Protein AF-A0AAV4JKZ9-F1 (afdb_monomer_lite)

Structure (mmCIF, N/CA/C/O backbone):
data_AF-A0AAV4JKZ9-F1
#
_entry.id   AF-A0AAV4JKZ9-F1
#
loop_
_atom_site.group_PDB
_atom_site.id
_atom_site.type_symbol
_atom_site.label_atom_id
_atom_site.label_alt_id
_atom_site.label_comp_id
_atom_site.label_asym_id
_atom_site.label_entity_id
_atom_site.label_seq_id
_atom_site.pdbx_PDB_ins_code
_atom_site.Cartn_x
_atom_site.Cartn_y
_atom_site.Cartn_z
_atom_site.occupancy
_atom_site.B_iso_or_equiv
_atom_site.auth_seq_id
_atom_site.auth_comp_id
_atom_site.auth_asym_id
_atom_site.auth_atom_id
_atom_site.pdbx_PDB_model_num
ATOM 1 N N . MET A 1 1 ? 22.417 9.882 -14.787 1.00 37.00 1 MET A N 1
ATOM 2 C CA . MET A 1 1 ? 22.317 9.901 -13.315 1.00 37.00 1 MET A CA 1
ATOM 3 C C . MET A 1 1 ? 20.885 9.510 -13.036 1.00 37.00 1 MET A C 1
ATOM 5 O O . MET A 1 1 ? 20.023 10.362 -13.175 1.00 37.00 1 MET A O 1
ATOM 9 N N . SER A 1 2 ? 20.645 8.209 -12.862 1.00 31.28 2 SER A N 1
ATOM 10 C CA . SER A 1 2 ? 19.290 7.659 -12.788 1.00 31.28 2 SER A CA 1
ATOM 11 C C . SER A 1 2 ? 18.771 7.852 -11.364 1.00 31.28 2 SER A C 1
ATOM 13 O O . SER A 1 2 ? 19.444 7.448 -10.413 1.00 31.28 2 SER A O 1
ATOM 15 N N . GLN A 1 3 ? 17.669 8.580 -11.214 1.00 34.69 3 GLN A N 1
ATOM 16 C CA . GLN A 1 3 ? 17.077 8.918 -9.925 1.00 34.69 3 GLN A CA 1
ATOM 17 C C . GLN A 1 3 ? 16.053 7.837 -9.580 1.00 34.69 3 GLN A C 1
ATOM 19 O O . GLN A 1 3 ? 14.943 7.827 -10.102 1.00 34.69 3 GLN A O 1
ATOM 24 N N . SER A 1 4 ? 16.423 6.915 -8.689 1.00 35.59 4 SER A N 1
ATOM 25 C CA . SER A 1 4 ? 15.472 5.990 -8.074 1.00 35.59 4 SER A CA 1
ATOM 26 C C . SER A 1 4 ? 14.406 6.795 -7.328 1.00 35.59 4 SER A C 1
ATOM 28 O O . SER A 1 4 ? 14.697 7.419 -6.307 1.00 35.59 4 SER A O 1
ATOM 30 N N . VAL A 1 5 ? 13.170 6.787 -7.824 1.00 42.06 5 VAL A N 1
ATOM 31 C CA . VAL A 1 5 ? 12.027 7.368 -7.114 1.00 42.06 5 VAL A CA 1
ATOM 32 C C . VAL A 1 5 ? 11.663 6.411 -5.980 1.00 42.06 5 VAL A C 1
ATOM 34 O O . VAL A 1 5 ? 10.895 5.474 -6.159 1.00 42.06 5 VAL A O 1
ATOM 37 N N . MET A 1 6 ? 12.270 6.599 -4.807 1.00 41.41 6 MET A N 1
ATOM 38 C CA . MET A 1 6 ? 11.805 5.966 -3.575 1.00 41.41 6 MET A CA 1
ATOM 39 C C . MET A 1 6 ? 10.649 6.796 -3.028 1.00 41.41 6 MET A C 1
ATOM 41 O O . MET A 1 6 ? 10.829 7.742 -2.266 1.00 41.41 6 MET A O 1
ATOM 45 N N . ALA A 1 7 ? 9.452 6.463 -3.487 1.00 41.94 7 ALA A N 1
ATOM 46 C CA . ALA A 1 7 ? 8.222 7.048 -3.002 1.00 41.94 7 ALA A CA 1
ATOM 47 C C . ALA A 1 7 ? 7.861 6.438 -1.639 1.00 41.94 7 ALA A C 1
ATOM 49 O O . ALA A 1 7 ? 7.191 5.412 -1.591 1.00 41.94 7 ALA A O 1
ATOM 50 N N . THR A 1 8 ? 8.316 7.034 -0.535 1.00 40.00 8 THR A N 1
ATOM 51 C CA . THR A 1 8 ? 7.817 6.692 0.807 1.00 40.00 8 THR A CA 1
ATOM 52 C C . THR A 1 8 ? 6.587 7.547 1.081 1.00 40.00 8 THR A C 1
ATOM 54 O O . THR A 1 8 ? 6.706 8.705 1.479 1.00 40.00 8 THR A O 1
ATOM 57 N N . GLY A 1 9 ? 5.401 6.998 0.833 1.00 44.00 9 GLY A N 1
ATOM 58 C CA . GLY A 1 9 ? 4.153 7.653 1.210 1.00 44.00 9 GLY A CA 1
ATOM 59 C C . GLY A 1 9 ? 3.895 7.487 2.707 1.00 44.00 9 GLY A C 1
ATOM 60 O O . GLY A 1 9 ? 3.802 6.361 3.187 1.00 44.00 9 GLY A O 1
ATOM 61 N N . LEU A 1 10 ? 3.767 8.596 3.438 1.00 40.66 10 LEU A N 1
ATOM 62 C CA . LEU A 1 10 ? 3.044 8.652 4.709 1.00 40.66 10 LEU A CA 1
ATOM 63 C C . LEU A 1 10 ? 1.827 9.539 4.456 1.00 40.66 10 LEU A C 1
ATOM 65 O O . LEU A 1 10 ? 1.929 10.761 4.530 1.00 40.66 10 LEU A O 1
ATOM 69 N N . GLN A 1 11 ? 0.704 8.937 4.072 1.00 46.25 11 GLN A N 1
ATOM 70 C CA . GLN A 1 11 ? -0.521 9.699 3.858 1.00 46.25 11 GLN A CA 1
ATOM 71 C C . GLN A 1 11 ? -1.296 9.788 5.173 1.00 46.25 11 GLN A C 1
ATOM 73 O O . GLN A 1 11 ? -1.916 8.825 5.615 1.00 46.25 11 GLN A O 1
ATOM 78 N N . THR A 1 12 ? -1.230 10.959 5.800 1.00 40.53 12 THR A N 1
ATOM 79 C CA . THR A 1 12 ? -2.234 11.420 6.764 1.00 40.53 12 THR A CA 1
ATOM 80 C C . THR A 1 12 ? -3.335 12.093 5.948 1.00 40.53 12 THR A C 1
ATOM 82 O O . THR A 1 12 ? -3.034 12.954 5.126 1.00 40.53 12 THR A O 1
ATOM 85 N N . LEU A 1 13 ? -4.600 11.711 6.138 1.00 40.25 13 LEU A N 1
ATOM 86 C CA . LEU A 1 13 ? -5.751 12.149 5.326 1.00 40.25 13 LEU A CA 1
ATOM 87 C C . LEU A 1 13 ? -6.147 13.641 5.502 1.00 40.25 13 LEU A C 1
ATOM 89 O O . LEU A 1 13 ? -7.329 13.971 5.493 1.00 40.25 13 LEU A O 1
ATOM 93 N N . LEU A 1 14 ? -5.192 14.569 5.643 1.00 38.12 14 LEU A N 1
ATOM 94 C CA . LEU A 1 14 ? -5.411 16.022 5.660 1.00 38.12 14 LEU A CA 1
ATOM 95 C C . LEU A 1 14 ? -4.270 16.738 4.909 1.00 38.12 14 LEU A C 1
ATOM 97 O O . LEU A 1 14 ? -3.107 16.645 5.291 1.00 38.12 14 LEU A O 1
ATOM 101 N N . GLY A 1 15 ? -4.627 17.417 3.813 1.00 39.06 15 GLY A N 1
ATOM 102 C CA . GLY A 1 15 ? -3.729 17.718 2.694 1.00 39.06 15 GLY A CA 1
ATOM 103 C C . GLY A 1 15 ? -2.696 18.832 2.870 1.00 39.06 15 GLY A C 1
ATOM 104 O O . GLY A 1 15 ? -2.847 19.686 3.736 1.00 39.06 15 GLY A O 1
ATOM 105 N N . GLN A 1 16 ? -1.703 18.825 1.965 1.00 32.56 16 GLN A N 1
ATOM 106 C CA . GLN A 1 16 ? -1.099 19.955 1.228 1.00 32.56 16 GLN A CA 1
ATOM 107 C C . GLN A 1 16 ? -0.242 19.398 0.069 1.00 32.56 16 GLN A C 1
ATOM 109 O O . GLN A 1 16 ? 0.569 18.503 0.281 1.00 32.56 16 GLN A O 1
ATOM 114 N N . THR A 1 17 ? -0.408 19.936 -1.142 1.00 38.59 17 THR A N 1
ATOM 115 C CA . THR A 1 17 ? 0.315 19.549 -2.371 1.00 38.59 17 THR A CA 1
ATOM 116 C C . THR A 1 17 ? 1.582 20.386 -2.578 1.00 38.59 17 THR A C 1
ATOM 118 O O . THR A 1 17 ? 1.527 21.610 -2.439 1.00 38.59 17 THR A O 1
ATOM 121 N N . THR A 1 18 ? 2.685 19.768 -3.018 1.00 32.88 18 THR A N 1
ATOM 122 C CA . THR A 1 18 ? 3.849 20.484 -3.581 1.00 32.88 18 THR A CA 1
ATOM 123 C C . THR A 1 18 ? 4.245 19.936 -4.947 1.00 32.88 18 THR A C 1
ATOM 125 O O . THR A 1 18 ? 4.460 18.740 -5.109 1.00 32.88 18 THR A O 1
ATOM 128 N N . ASP A 1 19 ? 4.347 20.879 -5.880 1.00 35.53 19 ASP A N 1
ATOM 129 C CA . ASP A 1 19 ? 4.640 20.782 -7.307 1.00 35.53 19 ASP A CA 1
ATOM 130 C C . ASP A 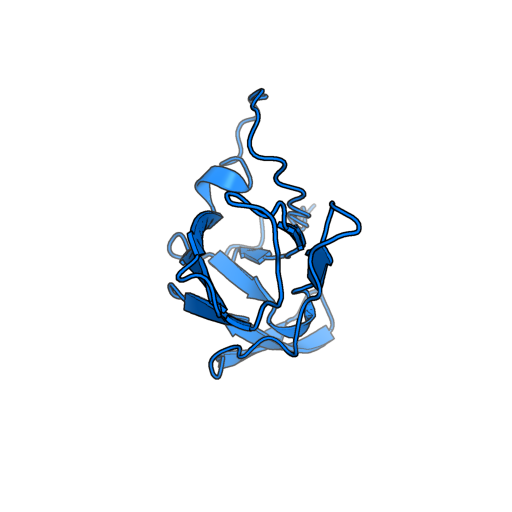1 19 ? 6.125 20.459 -7.571 1.00 35.53 19 ASP A C 1
ATOM 132 O O . ASP A 1 19 ? 7.031 21.125 -7.056 1.00 35.53 19 ASP A O 1
ATOM 136 N N . ASN A 1 20 ? 6.377 19.422 -8.364 1.00 31.33 20 ASN A N 1
ATOM 137 C CA . ASN A 1 20 ? 7.618 19.196 -9.101 1.00 31.33 20 ASN A CA 1
ATOM 138 C C . ASN A 1 20 ? 7.248 18.407 -10.363 1.00 31.33 20 ASN A C 1
ATOM 140 O O . ASN A 1 20 ? 6.211 17.757 -10.370 1.00 31.33 20 ASN A O 1
ATOM 144 N N . ASP A 1 21 ? 8.076 18.453 -11.405 1.00 36.16 21 ASP A N 1
ATOM 145 C CA . ASP A 1 21 ? 7.859 17.883 -12.756 1.00 36.16 21 ASP A CA 1
ATOM 146 C C . ASP A 1 21 ? 7.916 16.329 -12.782 1.00 36.16 21 ASP A C 1
ATOM 148 O O . ASP A 1 21 ? 8.523 15.680 -13.632 1.00 36.16 21 ASP A O 1
ATOM 152 N N . PHE A 1 22 ? 7.319 15.729 -11.761 1.00 37.22 22 PHE A N 1
ATOM 153 C CA . PHE A 1 22 ? 7.198 14.329 -11.419 1.00 37.22 22 PHE A CA 1
ATOM 154 C C . PHE A 1 22 ? 5.762 14.165 -10.943 1.00 37.22 22 PHE A C 1
ATOM 156 O O . PHE A 1 22 ? 5.325 14.947 -10.101 1.00 37.22 22 PHE A O 1
ATOM 163 N N . LEU A 1 23 ? 5.046 13.151 -11.433 1.00 37.38 23 LEU A N 1
ATOM 164 C CA . LEU A 1 23 ? 3.778 12.776 -10.813 1.00 37.38 23 LEU A CA 1
ATOM 165 C C . LEU A 1 23 ? 4.066 12.606 -9.307 1.00 37.38 23 LEU A C 1
ATOM 167 O O . LEU A 1 23 ? 4.933 11.784 -8.973 1.00 37.38 23 LEU A O 1
ATOM 171 N N . PRO A 1 24 ? 3.456 13.384 -8.390 1.00 55.38 24 PRO A N 1
ATOM 172 C CA . PRO A 1 24 ? 3.553 13.105 -6.967 1.00 55.38 24 PRO A CA 1
ATOM 173 C C . PRO A 1 24 ? 3.297 11.615 -6.729 1.00 55.38 24 PRO A C 1
ATOM 175 O O . PRO A 1 24 ? 2.622 10.951 -7.513 1.00 55.38 24 PRO A O 1
ATOM 178 N N . VAL A 1 25 ? 3.838 11.053 -5.647 1.00 57.53 25 VAL A N 1
ATOM 179 C CA . VAL A 1 25 ? 3.595 9.641 -5.274 1.00 57.53 25 VAL A CA 1
ATOM 180 C C . VAL A 1 25 ? 2.107 9.287 -5.360 1.00 57.53 25 VAL A C 1
ATOM 182 O O . VAL A 1 25 ? 1.757 8.183 -5.752 1.00 57.53 25 VAL A O 1
ATOM 185 N N . GLU A 1 26 ? 1.268 10.271 -5.053 1.00 56.69 26 GLU A N 1
ATOM 186 C CA . GLU A 1 26 ? -0.191 10.275 -5.107 1.00 56.69 26 GLU A CA 1
ATOM 187 C C . GLU A 1 26 ? -0.765 10.140 -6.535 1.00 56.69 26 GLU A C 1
ATOM 189 O O . GLU A 1 26 ? -1.840 9.581 -6.714 1.00 56.69 26 GLU A O 1
ATOM 194 N N . GLU A 1 27 ? -0.058 10.609 -7.564 1.00 69.38 27 GLU A N 1
ATOM 195 C CA . GLU A 1 27 ? -0.415 10.462 -8.982 1.00 69.38 27 GLU A CA 1
ATOM 196 C C . GLU A 1 27 ? 0.114 9.148 -9.593 1.00 69.38 27 GLU A C 1
ATOM 198 O O . GLU A 1 27 ? -0.513 8.587 -10.494 1.00 69.38 27 GLU A O 1
ATOM 203 N N . ALA A 1 28 ? 1.234 8.610 -9.097 1.00 76.56 28 ALA A N 1
ATOM 204 C CA . ALA A 1 28 ? 1.721 7.283 -9.498 1.00 76.56 28 ALA A CA 1
ATOM 205 C C . ALA A 1 28 ? 0.962 6.142 -8.796 1.00 76.56 28 ALA A C 1
ATOM 207 O O . ALA A 1 28 ? 0.752 5.077 -9.384 1.00 76.56 28 ALA A O 1
ATOM 208 N N . PHE A 1 29 ? 0.553 6.376 -7.547 1.00 84.38 29 PHE A N 1
ATOM 209 C CA . PHE A 1 29 ? -0.124 5.416 -6.687 1.00 84.38 29 PHE A CA 1
ATOM 210 C C . PHE A 1 29 ? -1.228 6.109 -5.883 1.00 84.38 29 PHE A C 1
ATOM 212 O O . PHE A 1 29 ? -0.954 6.891 -4.970 1.00 84.38 29 PHE A O 1
ATOM 219 N N . GLN A 1 30 ? -2.485 5.780 -6.174 1.00 87.69 30 GLN A N 1
ATOM 220 C CA . GLN A 1 30 ? -3.621 6.303 -5.413 1.00 87.69 30 GLN A CA 1
ATOM 221 C C . GLN A 1 30 ? -4.032 5.291 -4.349 1.00 87.69 30 GLN A C 1
ATOM 223 O O . GLN A 1 30 ? -4.334 4.146 -4.676 1.00 87.69 30 GLN A O 1
ATOM 228 N N . LEU A 1 31 ? -4.052 5.717 -3.086 1.00 87.75 31 LEU A N 1
ATOM 229 C CA . LEU A 1 31 ? -4.539 4.920 -1.963 1.00 87.75 31 LEU A CA 1
ATOM 230 C C . LEU A 1 31 ? -5.939 5.392 -1.574 1.00 87.75 31 LEU A C 1
ATOM 232 O O . LEU A 1 31 ? -6.119 6.526 -1.140 1.00 87.75 31 LEU A O 1
ATOM 236 N N . ASN A 1 32 ? -6.912 4.493 -1.670 1.00 87.88 32 ASN A N 1
ATOM 237 C CA . ASN A 1 32 ? -8.251 4.673 -1.126 1.00 87.88 32 ASN A CA 1
ATOM 238 C C . ASN A 1 32 ? -8.508 3.645 -0.026 1.00 87.88 32 ASN A C 1
ATOM 240 O O . ASN A 1 32 ? -7.977 2.536 -0.061 1.00 87.88 32 ASN A O 1
ATOM 244 N N . GLY A 1 33 ? -9.337 3.992 0.955 1.00 87.38 33 GLY A N 1
ATOM 245 C CA . GLY A 1 33 ? -9.647 3.084 2.049 1.00 87.38 33 GLY A CA 1
ATOM 246 C C . GLY A 1 33 ? -11.043 3.278 2.609 1.00 87.38 33 GLY A C 1
ATOM 247 O O . GLY A 1 33 ? -11.582 4.383 2.619 1.00 87.38 33 GLY A O 1
ATOM 248 N N . TYR A 1 34 ? -11.623 2.187 3.092 1.00 86.31 34 TYR A N 1
ATOM 249 C CA . TYR A 1 34 ? -12.846 2.191 3.886 1.00 86.31 34 TYR A CA 1
ATOM 250 C C . TYR A 1 34 ? -12.776 1.076 4.931 1.00 86.31 34 TYR A C 1
ATOM 252 O O . TYR A 1 34 ? -11.949 0.174 4.824 1.00 86.31 34 TYR A O 1
ATOM 260 N N . HIS A 1 35 ? -13.637 1.115 5.945 1.00 85.25 35 HIS A N 1
ATOM 261 C CA . HIS A 1 35 ? -13.730 0.044 6.935 1.00 85.25 35 HIS A CA 1
ATOM 262 C C . HIS A 1 35 ? -15.159 -0.490 7.038 1.00 85.25 35 HIS A C 1
ATOM 264 O O . HIS A 1 35 ? -16.130 0.237 6.836 1.00 85.25 35 HIS A O 1
ATOM 270 N N . THR A 1 36 ? -15.285 -1.776 7.354 1.00 86.00 36 THR A N 1
ATOM 271 C CA . THR A 1 36 ? -16.572 -2.462 7.563 1.00 86.00 36 THR A CA 1
ATOM 272 C C . THR A 1 36 ? -16.930 -2.601 9.046 1.00 86.00 36 THR A C 1
ATOM 274 O O . THR A 1 36 ? -18.019 -3.062 9.373 1.00 86.00 36 THR A O 1
ATOM 277 N N . GLY A 1 37 ? -16.017 -2.201 9.941 1.00 81.50 37 GLY A N 1
ATOM 278 C CA . GLY A 1 37 ? -16.103 -2.392 11.394 1.00 81.50 37 GLY A CA 1
ATOM 279 C C . GLY A 1 37 ? -15.240 -3.550 11.902 1.00 81.50 37 GLY A C 1
ATOM 280 O O . GLY A 1 37 ? -14.720 -3.467 13.007 1.00 81.50 37 GLY A O 1
ATOM 281 N N . GLU A 1 38 ? -15.024 -4.572 11.073 1.00 89.31 38 GLU A N 1
ATOM 282 C CA . GLU A 1 38 ? -14.159 -5.726 11.381 1.00 89.31 38 GLU A CA 1
ATOM 283 C C . GLU A 1 38 ? -12.870 -5.725 10.545 1.00 89.31 38 GLU A C 1
ATOM 285 O O . GLU A 1 38 ? -11.852 -6.288 10.940 1.00 89.31 38 GLU A O 1
ATOM 290 N N . GLU A 1 39 ? -12.891 -5.065 9.385 1.00 93.19 39 GLU A N 1
ATOM 291 C CA . GLU A 1 39 ? -11.738 -4.950 8.495 1.00 93.19 39 GLU A CA 1
ATOM 292 C C . GLU A 1 39 ? -11.637 -3.532 7.928 1.00 93.19 39 GLU A C 1
ATOM 294 O O . GLU A 1 39 ? -12.650 -2.886 7.643 1.00 93.19 39 GLU A O 1
ATOM 299 N N . ALA A 1 40 ? -10.407 -3.068 7.720 1.00 92.25 40 ALA A N 1
ATOM 300 C CA . ALA A 1 40 ? -10.083 -1.986 6.805 1.00 92.25 40 ALA A CA 1
ATOM 301 C C . ALA A 1 40 ? -9.719 -2.582 5.437 1.00 92.25 40 ALA A C 1
ATOM 303 O O . ALA A 1 40 ? -8.898 -3.496 5.338 1.00 92.25 40 ALA A O 1
ATOM 304 N N . VAL A 1 41 ? -10.329 -2.060 4.380 1.00 92.56 41 VAL A N 1
ATOM 305 C CA . VAL A 1 41 ? -10.045 -2.419 2.991 1.00 92.56 41 VAL A CA 1
ATOM 306 C C . VAL A 1 41 ? -9.277 -1.266 2.364 1.00 92.56 41 VAL A C 1
ATOM 308 O O . VAL A 1 41 ? -9.770 -0.140 2.339 1.00 92.56 41 VAL A O 1
ATOM 311 N N . LEU A 1 42 ? -8.066 -1.548 1.889 1.00 93.44 42 LEU A N 1
ATOM 312 C CA . LEU A 1 42 ? -7.151 -0.580 1.291 1.00 93.44 42 LEU A CA 1
ATOM 313 C C . LEU A 1 42 ? -6.971 -0.916 -0.187 1.00 93.44 42 LEU A C 1
ATOM 315 O O . LEU A 1 42 ? -6.526 -2.011 -0.524 1.00 93.44 42 LEU A O 1
ATOM 319 N N . GLN A 1 43 ? -7.312 0.017 -1.063 1.00 94.38 43 GLN A N 1
ATOM 320 C CA . GLN A 1 43 ? -7.244 -0.138 -2.510 1.00 94.38 43 GLN A CA 1
ATOM 321 C C . GLN A 1 43 ? -6.145 0.761 -3.058 1.00 94.38 43 GLN A C 1
ATOM 323 O O . GLN A 1 43 ? -6.161 1.972 -2.837 1.00 94.38 43 GLN A O 1
ATOM 328 N N . PHE A 1 44 ? -5.195 0.155 -3.763 1.00 93.62 44 PHE A N 1
ATOM 329 C CA . PHE A 1 44 ? -4.120 0.858 -4.446 1.00 93.62 44 PHE A CA 1
ATOM 330 C C . PHE A 1 44 ? -4.369 0.815 -5.943 1.00 93.62 44 PHE A C 1
ATOM 332 O O . PHE A 1 44 ? -4.425 -0.271 -6.519 1.00 93.62 44 PHE A O 1
ATOM 339 N N . THR A 1 45 ? -4.468 1.985 -6.563 1.00 93.25 45 THR A N 1
ATOM 340 C CA . THR A 1 45 ? -4.445 2.120 -8.020 1.00 93.25 45 THR A CA 1
ATOM 341 C C . THR A 1 45 ? -3.016 2.388 -8.465 1.00 93.25 45 THR A C 1
ATOM 343 O O . THR A 1 45 ? -2.386 3.321 -7.960 1.00 93.25 45 THR A O 1
ATOM 346 N N . VAL A 1 46 ? -2.501 1.574 -9.384 1.00 91.38 46 VAL A N 1
ATOM 347 C CA . VAL A 1 46 ? -1.120 1.636 -9.874 1.00 91.38 46 VAL A CA 1
ATOM 348 C C . VAL A 1 46 ? -1.115 2.164 -11.302 1.00 91.38 46 VAL A C 1
ATOM 350 O O . VAL A 1 46 ? -1.656 1.550 -12.221 1.00 91.38 46 VAL A O 1
ATOM 353 N N . THR A 1 47 ? -0.475 3.313 -11.511 1.00 89.50 47 THR A N 1
ATOM 354 C CA . THR A 1 47 ? -0.353 3.894 -12.850 1.00 89.50 47 THR A CA 1
ATOM 355 C C . THR A 1 47 ? 0.497 2.984 -13.752 1.00 89.50 47 THR A C 1
ATOM 357 O O . THR A 1 47 ? 1.569 2.541 -13.329 1.00 89.50 47 THR A O 1
ATOM 360 N N . PRO A 1 48 ? 0.092 2.725 -15.014 1.00 89.19 48 PRO A N 1
ATOM 361 C CA . PRO A 1 48 ? 0.854 1.877 -15.928 1.00 89.19 48 PRO A CA 1
ATOM 362 C C . PRO A 1 48 ? 2.340 2.253 -16.010 1.00 89.19 48 PRO A C 1
ATOM 364 O O . PRO A 1 48 ? 2.700 3.431 -16.061 1.00 89.19 48 PRO A O 1
ATOM 367 N N . GLY A 1 49 ? 3.209 1.239 -16.028 1.00 87.44 49 GLY A N 1
ATOM 368 C CA . GLY A 1 49 ? 4.665 1.420 -15.996 1.00 87.44 49 GLY A CA 1
ATOM 369 C C . GLY A 1 49 ? 5.241 1.682 -14.600 1.00 87.44 49 GLY A C 1
ATOM 370 O O . GLY A 1 49 ? 6.432 1.967 -14.492 1.00 87.44 49 GLY A O 1
ATOM 371 N N . HIS A 1 50 ? 4.427 1.577 -13.548 1.00 89.12 50 HIS A N 1
ATOM 372 C CA . HIS A 1 50 ? 4.850 1.610 -12.150 1.00 89.12 50 HIS A CA 1
ATOM 373 C C . HIS A 1 50 ? 4.513 0.298 -11.449 1.00 89.12 50 HIS A C 1
ATOM 375 O O . HIS A 1 50 ? 3.741 -0.517 -11.950 1.00 89.12 50 HIS A O 1
ATOM 381 N N . TYR A 1 51 ? 5.122 0.079 -10.289 1.00 90.81 51 TYR A N 1
ATOM 382 C CA . TYR A 1 51 ? 4.854 -1.089 -9.464 1.00 90.81 51 TYR A CA 1
ATOM 383 C C . TYR A 1 51 ? 5.143 -0.821 -7.988 1.00 90.81 51 TYR A C 1
ATOM 385 O O . TYR A 1 51 ? 6.058 -0.071 -7.651 1.00 90.81 51 TYR A O 1
ATOM 393 N N . LEU A 1 52 ? 4.385 -1.473 -7.106 1.00 92.56 52 LEU A N 1
ATOM 394 C CA . LEU A 1 52 ? 4.578 -1.441 -5.651 1.00 92.56 52 LEU A CA 1
ATOM 395 C C . LEU A 1 52 ? 5.385 -2.653 -5.181 1.00 92.56 52 LEU A C 1
ATOM 397 O O . LEU A 1 52 ? 5.201 -3.757 -5.688 1.00 92.56 52 LEU A O 1
ATOM 401 N N . TYR A 1 53 ? 6.248 -2.484 -4.181 1.00 93.50 53 TYR A N 1
ATOM 402 C CA . TYR A 1 53 ? 6.977 -3.592 -3.563 1.00 93.50 53 TYR A CA 1
ATOM 403 C C . TYR A 1 53 ? 6.158 -4.225 -2.440 1.00 93.50 53 TYR A C 1
ATOM 405 O O . TYR A 1 53 ? 5.894 -3.592 -1.416 1.00 93.50 53 TYR A O 1
ATOM 413 N N . ARG A 1 54 ? 5.842 -5.518 -2.562 1.00 95.88 54 ARG A N 1
ATOM 414 C CA . ARG A 1 54 ? 5.031 -6.229 -1.563 1.00 95.88 54 ARG A CA 1
ATOM 415 C C . ARG A 1 54 ? 5.630 -6.197 -0.156 1.00 95.88 54 ARG A C 1
ATOM 417 O O . ARG A 1 54 ? 4.919 -6.010 0.825 1.00 95.88 54 ARG A O 1
ATOM 424 N N . HIS A 1 55 ? 6.945 -6.357 -0.044 1.00 92.88 55 HIS A N 1
ATOM 425 C CA . HIS A 1 55 ? 7.640 -6.416 1.246 1.00 92.88 55 HIS A CA 1
ATOM 426 C C . HIS A 1 55 ? 7.756 -5.053 1.961 1.00 92.88 55 HIS A C 1
ATOM 428 O O . HIS A 1 55 ? 8.135 -5.005 3.138 1.00 92.88 55 HIS A O 1
ATOM 434 N N . MET A 1 56 ? 7.432 -3.955 1.269 1.00 92.00 56 MET A N 1
ATOM 435 C CA . MET A 1 56 ? 7.548 -2.589 1.790 1.00 92.00 56 MET A CA 1
ATOM 436 C C . MET A 1 56 ? 6.253 -2.055 2.401 1.00 92.00 56 MET A C 1
ATOM 438 O O . MET A 1 56 ? 6.267 -0.967 2.972 1.00 92.00 56 MET A O 1
ATOM 442 N N . PHE A 1 57 ? 5.160 -2.822 2.362 1.00 93.69 57 PHE A N 1
ATOM 443 C CA . PHE A 1 57 ? 3.955 -2.457 3.097 1.00 93.69 57 PHE A CA 1
ATOM 444 C C . PHE A 1 57 ? 4.187 -2.514 4.610 1.00 93.69 57 PHE A C 1
ATOM 446 O O . PHE A 1 57 ? 4.742 -3.479 5.155 1.00 93.69 57 PHE A O 1
ATOM 453 N N . ARG A 1 58 ? 3.748 -1.462 5.298 1.00 92.81 58 ARG A N 1
ATOM 454 C CA . ARG A 1 58 ? 3.616 -1.394 6.754 1.00 92.81 58 ARG A CA 1
ATOM 455 C C . ARG A 1 58 ? 2.305 -0.702 7.092 1.00 92.81 58 ARG A C 1
ATOM 457 O O . ARG A 1 58 ? 1.933 0.273 6.447 1.00 92.81 58 ARG A O 1
ATOM 464 N N . PHE A 1 59 ? 1.648 -1.196 8.132 1.00 92.69 59 PHE A N 1
ATOM 465 C CA . PHE A 1 59 ? 0.393 -0.656 8.638 1.00 92.69 59 PHE A CA 1
ATOM 466 C C . PHE A 1 59 ? 0.554 -0.389 10.127 1.00 92.69 59 PHE A C 1
ATOM 468 O O . PHE A 1 59 ? 1.101 -1.226 10.850 1.00 92.69 59 PHE A O 1
ATOM 475 N N . GLN A 1 60 ? 0.098 0.770 10.582 1.00 91.44 60 GLN A N 1
ATOM 476 C CA . GLN A 1 60 ? 0.169 1.158 11.982 1.00 91.44 60 GLN A CA 1
ATOM 477 C C . GLN A 1 60 ? -1.100 1.906 12.375 1.00 91.44 60 GLN A C 1
ATOM 479 O O . GLN A 1 60 ? -1.507 2.835 11.687 1.00 91.44 60 GLN A O 1
ATOM 484 N N . ALA A 1 61 ? -1.728 1.495 13.476 1.00 90.38 61 ALA A N 1
ATOM 485 C CA . ALA A 1 61 ? -2.798 2.278 14.073 1.00 90.38 61 ALA A CA 1
ATOM 486 C C . ALA A 1 61 ? -2.190 3.566 14.634 1.00 90.38 61 ALA A C 1
ATOM 488 O O . ALA A 1 61 ? -1.163 3.520 15.317 1.00 90.38 61 ALA A O 1
ATOM 489 N N . VAL A 1 62 ? -2.794 4.703 14.302 1.00 87.44 62 VAL A N 1
ATOM 490 C CA . VAL A 1 62 ? -2.378 6.013 14.819 1.00 87.44 62 VAL A CA 1
ATOM 491 C C . VAL A 1 62 ? -2.988 6.248 16.198 1.00 87.44 62 VAL A C 1
ATOM 493 O O . VAL A 1 62 ? -2.345 6.825 17.074 1.00 87.44 62 VAL A O 1
ATOM 496 N N . ASP A 1 63 ? -4.208 5.757 16.411 1.00 83.75 63 ASP A N 1
ATOM 497 C CA . ASP A 1 63 ? -4.893 5.825 17.692 1.00 83.75 63 ASP A CA 1
ATOM 498 C C . ASP A 1 63 ? -4.604 4.600 18.583 1.00 83.75 63 ASP A C 1
ATOM 500 O O . ASP A 1 63 ? -4.299 3.500 18.121 1.00 83.75 63 ASP A O 1
ATOM 504 N N . SER A 1 64 ? -4.710 4.797 19.899 1.00 84.19 64 SER A N 1
ATOM 505 C CA . SER A 1 64 ? -4.436 3.765 20.909 1.00 84.19 64 SER A CA 1
ATOM 506 C C . SER A 1 64 ? -5.549 2.717 21.053 1.00 84.19 64 SER A C 1
ATOM 508 O O . SER A 1 64 ? -5.352 1.716 21.745 1.00 84.19 64 SER A O 1
ATOM 510 N N . ASN A 1 65 ? -6.731 2.970 20.483 1.00 87.81 65 ASN A N 1
ATOM 511 C CA . ASN A 1 65 ? -7.944 2.168 20.668 1.00 87.81 65 ASN A CA 1
ATOM 512 C C . ASN A 1 65 ? -8.189 1.191 19.510 1.00 87.81 65 ASN A C 1
ATOM 514 O O . ASN A 1 65 ? -9.046 0.311 19.626 1.00 87.81 65 ASN A O 1
ATOM 518 N N . THR A 1 66 ? -7.425 1.327 18.431 1.00 89.19 66 THR A N 1
ATOM 519 C CA . THR A 1 66 ? -7.434 0.465 17.260 1.00 89.19 66 THR A CA 1
ATOM 520 C C . THR A 1 66 ? -6.288 -0.534 17.348 1.00 89.19 66 THR A C 1
ATOM 522 O O . THR A 1 66 ? -5.113 -0.181 17.456 1.00 89.19 66 THR A O 1
ATOM 525 N N . LYS A 1 67 ? -6.617 -1.820 17.262 1.00 94.25 67 LYS A N 1
ATOM 526 C CA . LYS A 1 67 ? -5.642 -2.895 17.078 1.00 94.25 67 LYS A CA 1
ATOM 527 C C . LYS A 1 67 ? -5.726 -3.406 15.655 1.00 94.25 67 LYS A C 1
ATOM 529 O O . LYS A 1 67 ? -6.812 -3.648 15.138 1.00 94.25 67 LYS A O 1
ATOM 534 N N . LEU A 1 68 ? -4.564 -3.601 15.049 1.00 94.38 68 LEU A N 1
ATOM 535 C CA . LEU A 1 68 ? -4.445 -4.165 13.713 1.00 94.38 68 LEU A CA 1
ATOM 536 C C . LEU A 1 68 ? -4.125 -5.656 13.807 1.00 94.38 68 LEU A C 1
ATOM 538 O O . LEU A 1 68 ? -3.268 -6.066 14.593 1.00 94.38 68 LEU A O 1
ATOM 542 N N . GLY A 1 69 ? -4.807 -6.453 12.993 1.00 95.81 69 GLY A N 1
ATOM 543 C CA . GLY A 1 69 ? -4.467 -7.845 12.742 1.00 95.81 69 GLY A CA 1
ATOM 544 C C . GLY A 1 69 ? -3.373 -7.991 11.683 1.00 95.81 69 GLY A C 1
ATOM 545 O O . GLY A 1 69 ? -2.703 -7.034 11.293 1.00 95.81 69 GLY A O 1
ATOM 546 N N . ASN A 1 70 ? -3.202 -9.219 11.193 1.00 96.88 70 ASN A N 1
ATOM 547 C CA . ASN A 1 70 ? -2.270 -9.489 10.102 1.00 96.88 70 ASN A CA 1
ATOM 548 C C . ASN A 1 70 ? -2.897 -9.078 8.762 1.00 96.88 70 ASN A C 1
ATOM 550 O O . ASN A 1 70 ? -3.979 -9.577 8.444 1.00 96.88 70 ASN A O 1
ATOM 554 N N . PRO A 1 71 ? -2.235 -8.226 7.959 1.00 96.69 71 PRO A N 1
ATOM 555 C CA . PRO A 1 71 ? -2.744 -7.860 6.647 1.00 96.69 71 PRO A CA 1
ATOM 556 C C . PRO A 1 71 ? -2.754 -9.075 5.715 1.00 96.69 71 PRO A C 1
ATOM 558 O O . PRO A 1 71 ? -1.806 -9.862 5.672 1.00 96.69 71 PRO A O 1
ATOM 561 N N . VAL A 1 72 ? -3.813 -9.184 4.924 1.00 97.69 72 VAL A N 1
ATOM 562 C CA . VAL A 1 72 ? -3.945 -10.130 3.822 1.00 97.69 72 VAL A CA 1
ATOM 563 C C . VAL A 1 72 ? -3.613 -9.377 2.542 1.00 97.69 72 VAL A C 1
ATOM 565 O O . VAL A 1 72 ? -4.415 -8.589 2.039 1.00 97.69 72 VAL A O 1
ATOM 568 N N . LEU A 1 73 ? -2.396 -9.598 2.050 1.00 96.88 73 LEU A N 1
ATOM 569 C CA . LEU A 1 73 ? -1.937 -9.081 0.768 1.00 96.88 73 LEU A CA 1
ATOM 570 C C . LEU A 1 73 ? -2.133 -10.158 -0.308 1.00 96.88 73 LEU A C 1
ATOM 572 O O . LEU A 1 73 ? -1.847 -11.325 -0.020 1.00 96.88 73 LEU A O 1
ATOM 576 N N . PRO A 1 74 ? -2.565 -9.791 -1.527 1.00 97.19 74 PRO A N 1
ATOM 577 C CA . PRO A 1 74 ? -2.654 -10.736 -2.633 1.00 97.19 74 PRO A CA 1
ATOM 578 C C . PRO A 1 74 ? -1.268 -11.271 -3.023 1.00 97.19 74 PRO A C 1
ATOM 580 O O . PRO A 1 74 ? -0.231 -10.777 -2.568 1.00 97.19 74 PRO A O 1
ATOM 583 N N . ASP A 1 75 ? -1.252 -12.297 -3.868 1.00 96.69 75 ASP A N 1
ATOM 584 C CA . ASP A 1 75 ? -0.017 -12.746 -4.506 1.00 96.69 75 ASP A CA 1
ATOM 585 C C . ASP A 1 75 ? 0.431 -11.697 -5.531 1.00 96.69 75 ASP A C 1
ATOM 587 O O . ASP A 1 75 ? -0.381 -11.154 -6.284 1.00 96.69 75 ASP A O 1
ATOM 591 N N . GLY A 1 76 ? 1.722 -11.386 -5.539 1.00 95.38 76 GLY A N 1
ATOM 592 C CA . GLY A 1 76 ? 2.339 -10.479 -6.496 1.00 95.38 76 GLY A CA 1
ATOM 593 C C . GLY A 1 76 ? 3.136 -11.208 -7.571 1.00 95.38 76 GLY A C 1
ATOM 594 O O . GLY A 1 76 ? 3.173 -12.435 -7.664 1.00 95.38 76 GLY A O 1
ATOM 595 N N . ILE A 1 77 ? 3.820 -10.421 -8.396 1.00 95.50 77 ILE A N 1
ATOM 596 C CA . ILE A 1 77 ? 4.691 -10.909 -9.462 1.00 95.50 77 ILE A CA 1
ATOM 597 C C . ILE A 1 77 ? 6.140 -10.778 -9.005 1.00 95.50 77 ILE A C 1
ATOM 599 O O . ILE A 1 77 ? 6.619 -9.676 -8.722 1.00 95.50 77 ILE A O 1
ATOM 603 N N . ILE A 1 78 ? 6.847 -11.906 -8.949 1.00 95.62 78 ILE A N 1
ATOM 604 C CA . ILE A 1 78 ? 8.284 -11.932 -8.671 1.00 95.62 78 ILE A CA 1
ATOM 605 C C . ILE A 1 78 ? 9.032 -11.465 -9.919 1.00 95.62 78 ILE A C 1
ATOM 607 O O . ILE A 1 78 ? 8.887 -12.048 -10.995 1.00 95.62 78 ILE A O 1
ATOM 611 N N . LYS A 1 79 ? 9.864 -10.435 -9.765 1.00 87.00 79 LYS A N 1
ATOM 612 C CA . LYS A 1 79 ? 10.807 -9.992 -10.792 1.00 87.00 79 LYS A CA 1
ATOM 613 C C . LYS A 1 79 ? 12.168 -9.692 -10.184 1.00 87.00 79 LYS A C 1
ATOM 615 O O . LYS A 1 79 ? 12.266 -9.285 -9.029 1.00 87.00 79 LYS A O 1
ATOM 620 N N . PHE A 1 80 ? 13.222 -9.870 -10.972 1.00 88.00 80 PHE A N 1
ATOM 621 C CA . PHE A 1 80 ? 14.543 -9.399 -10.577 1.00 88.00 80 PHE A CA 1
ATOM 622 C C . PHE A 1 80 ? 14.608 -7.879 -10.727 1.00 88.00 80 PHE A C 1
ATOM 624 O O . PHE A 1 80 ? 14.429 -7.349 -11.825 1.00 88.00 80 PHE A O 1
ATOM 631 N N . ASP A 1 81 ? 14.870 -7.190 -9.624 1.00 82.62 81 ASP A N 1
ATOM 632 C CA . ASP A 1 81 ? 15.077 -5.753 -9.591 1.00 82.62 81 ASP A CA 1
ATOM 633 C C . ASP A 1 81 ? 16.585 -5.456 -9.702 1.00 82.62 81 ASP A C 1
ATOM 635 O O . ASP A 1 81 ? 17.352 -5.794 -8.791 1.00 82.62 81 ASP A O 1
ATOM 639 N N . PRO A 1 82 ? 17.048 -4.833 -10.803 1.00 80.69 82 PRO A N 1
ATOM 640 C CA . PRO A 1 82 ? 18.463 -4.546 -10.999 1.00 80.69 82 PRO A CA 1
ATOM 641 C C . PRO A 1 82 ? 18.992 -3.440 -10.075 1.00 80.69 82 PRO A C 1
ATOM 643 O O . PRO A 1 82 ? 20.203 -3.351 -9.891 1.00 80.69 82 PRO A O 1
ATOM 646 N N . TYR A 1 83 ? 18.141 -2.608 -9.478 1.00 77.38 83 TYR A N 1
ATOM 647 C CA . TYR A 1 83 ? 18.565 -1.576 -8.530 1.00 77.38 83 TYR A CA 1
ATOM 648 C C . TYR A 1 83 ? 18.790 -2.164 -7.139 1.00 77.38 83 TYR A C 1
ATOM 650 O O . TYR A 1 83 ? 19.782 -1.850 -6.486 1.00 77.38 83 TYR A O 1
ATOM 658 N N . GLN A 1 84 ? 17.902 -3.062 -6.717 1.00 80.31 84 GLN A N 1
ATOM 659 C CA . GLN A 1 84 ? 17.998 -3.766 -5.434 1.00 80.31 84 GLN A CA 1
ATOM 660 C C . GLN A 1 84 ? 18.876 -5.025 -5.510 1.00 80.31 84 GLN A C 1
ATOM 662 O O . GLN A 1 84 ? 19.210 -5.600 -4.475 1.00 80.31 84 GLN A O 1
ATOM 667 N N . GLN A 1 85 ? 19.261 -5.448 -6.722 1.00 88.38 85 GLN A N 1
ATOM 668 C CA . GLN A 1 85 ? 20.046 -6.659 -6.985 1.00 88.38 85 GLN A CA 1
ATOM 669 C C . GLN A 1 85 ? 19.415 -7.909 -6.341 1.00 88.38 85 GLN A C 1
ATOM 671 O O . GLN A 1 85 ? 20.110 -8.749 -5.769 1.00 88.38 85 GLN A O 1
ATOM 676 N N . ALA A 1 86 ? 18.086 -8.021 -6.414 1.00 90.12 86 ALA A N 1
ATOM 677 C CA . ALA A 1 86 ? 17.320 -9.070 -5.746 1.00 90.12 86 ALA A CA 1
ATOM 678 C C . ALA A 1 86 ? 16.043 -9.433 -6.516 1.00 90.12 86 ALA A C 1
ATOM 680 O O . ALA A 1 86 ? 15.480 -8.608 -7.234 1.00 90.12 86 ALA A O 1
ATOM 681 N N . GLU A 1 87 ? 15.559 -10.662 -6.332 1.00 94.31 87 GLU A N 1
ATOM 682 C CA . GLU A 1 87 ? 14.202 -11.037 -6.735 1.00 94.31 87 GLU A CA 1
ATOM 683 C C . GLU A 1 87 ? 13.202 -10.475 -5.726 1.00 94.31 87 GLU A C 1
ATOM 685 O O . GLU A 1 87 ? 13.249 -10.797 -4.538 1.00 94.31 87 GLU A O 1
ATOM 690 N N . LEU A 1 88 ? 12.311 -9.612 -6.203 1.00 93.75 88 LEU A N 1
ATOM 691 C CA . LEU A 1 88 ? 11.316 -8.930 -5.393 1.00 93.75 88 LEU A CA 1
ATOM 692 C C . LEU A 1 88 ? 9.924 -9.215 -5.938 1.00 93.75 88 LEU A C 1
ATOM 694 O O . LEU A 1 88 ? 9.683 -9.189 -7.143 1.00 93.75 88 LEU A O 1
ATOM 698 N N . GLU A 1 89 ? 8.996 -9.457 -5.023 1.00 96.62 89 GLU A N 1
ATOM 699 C CA . GLU A 1 89 ? 7.582 -9.566 -5.345 1.00 96.62 89 GLU A CA 1
ATOM 700 C C . GLU A 1 89 ? 6.962 -8.168 -5.438 1.00 96.62 89 GLU A C 1
ATOM 702 O O . GLU A 1 89 ? 7.120 -7.331 -4.537 1.00 96.62 89 GLU A O 1
ATOM 707 N N . THR A 1 90 ? 6.291 -7.911 -6.558 1.00 95.31 90 THR A N 1
ATOM 708 C CA . THR A 1 90 ? 5.812 -6.589 -6.960 1.00 95.31 90 THR A CA 1
ATOM 709 C C . THR A 1 90 ? 4.364 -6.617 -7.431 1.00 95.31 90 THR A C 1
ATOM 711 O O . THR A 1 90 ? 3.867 -7.652 -7.872 1.00 95.31 90 THR A O 1
ATOM 714 N N . TYR A 1 91 ? 3.702 -5.466 -7.367 1.00 96.12 91 TYR A N 1
ATOM 715 C CA . TYR A 1 91 ? 2.351 -5.260 -7.877 1.00 96.12 91 TYR A CA 1
ATOM 716 C C . TYR A 1 91 ? 2.377 -4.202 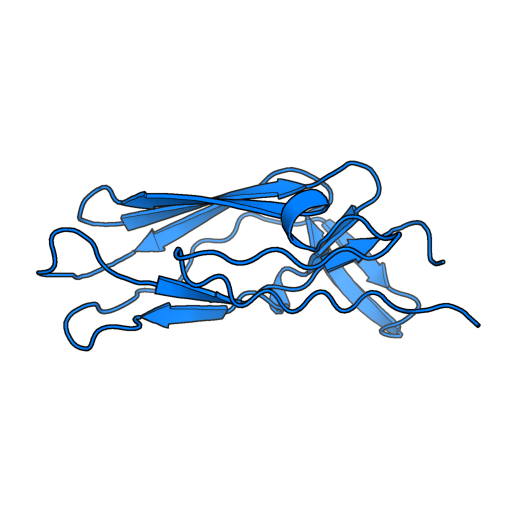-8.982 1.00 96.12 91 TYR A 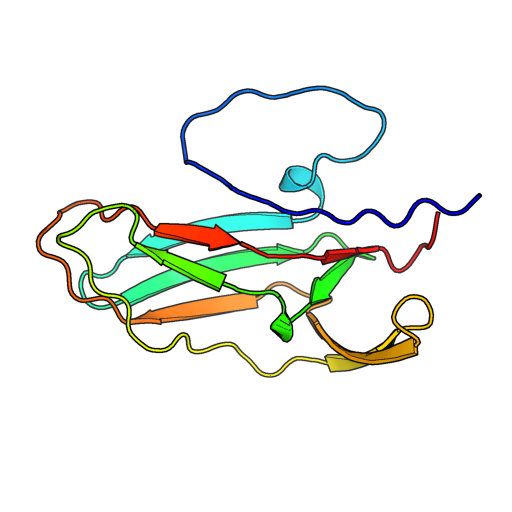C 1
ATOM 718 O O . TYR A 1 91 ? 2.443 -3.014 -8.664 1.00 96.12 91 TYR A O 1
ATOM 726 N N . PRO A 1 92 ? 2.403 -4.609 -10.263 1.00 93.81 92 PRO A N 1
ATOM 727 C CA . PRO A 1 92 ? 2.346 -3.688 -11.401 1.00 93.81 92 PRO A CA 1
ATOM 728 C C . PRO A 1 92 ? 0.913 -3.283 -11.783 1.00 93.81 92 PRO A C 1
ATOM 730 O O . PRO A 1 92 ? 0.725 -2.475 -12.687 1.00 93.81 92 PRO A O 1
ATOM 733 N N . GLU A 1 93 ? -0.085 -3.870 -11.124 1.00 94.69 93 GLU A N 1
ATOM 734 C CA . GLU A 1 93 ? -1.511 -3.616 -11.319 1.00 94.69 93 GLU A CA 1
ATOM 735 C C . GLU A 1 93 ? -2.158 -3.238 -9.982 1.00 94.69 93 GLU A C 1
ATOM 737 O O . GLU A 1 93 ? -1.544 -3.375 -8.918 1.00 94.69 93 GLU A O 1
ATOM 742 N N . ASP A 1 94 ? -3.404 -2.775 -10.054 1.00 96.12 94 ASP A N 1
ATOM 743 C CA . ASP A 1 94 ? -4.210 -2.416 -8.893 1.00 96.12 94 ASP A CA 1
ATOM 744 C C . ASP A 1 94 ? -4.355 -3.592 -7.920 1.00 96.12 94 ASP A C 1
ATOM 746 O O . ASP A 1 94 ? -4.547 -4.744 -8.318 1.00 96.12 94 ASP A O 1
ATOM 750 N N . ILE A 1 95 ? -4.313 -3.290 -6.623 1.00 97.31 95 ILE A N 1
ATOM 751 C CA . ILE A 1 95 ? -4.448 -4.293 -5.564 1.00 97.31 95 ILE A CA 1
ATOM 752 C C . ILE A 1 95 ? -5.426 -3.851 -4.487 1.00 97.31 95 ILE A C 1
ATOM 754 O O . ILE A 1 95 ? -5.587 -2.667 -4.192 1.00 97.31 95 ILE A O 1
ATOM 758 N N . GLU A 1 96 ? -6.014 -4.844 -3.831 1.00 97.19 96 GLU A N 1
ATOM 759 C CA . GLU A 1 96 ? -6.785 -4.676 -2.608 1.00 97.19 96 GLU A CA 1
ATOM 760 C C . GLU A 1 96 ? -6.081 -5.418 -1.468 1.00 97.19 96 GLU A C 1
ATOM 762 O O . GLU A 1 96 ? -5.781 -6.606 -1.581 1.00 97.19 96 GLU A O 1
ATOM 767 N N . ILE A 1 97 ? -5.821 -4.719 -0.365 1.00 96.56 97 ILE A N 1
ATOM 768 C CA . ILE A 1 97 ? -5.263 -5.276 0.866 1.00 96.56 97 ILE A CA 1
ATOM 769 C C . ILE A 1 97 ? -6.348 -5.236 1.935 1.00 96.56 97 ILE A C 1
ATOM 771 O O . ILE A 1 97 ? -6.938 -4.186 2.201 1.00 96.56 97 ILE A O 1
ATOM 775 N N . ARG A 1 98 ? -6.589 -6.380 2.577 1.00 96.88 98 ARG A N 1
ATOM 776 C CA . ARG A 1 98 ? -7.533 -6.491 3.694 1.00 96.88 98 ARG A CA 1
ATOM 777 C C . ARG A 1 98 ? -6.765 -6.522 4.997 1.00 96.88 98 ARG A C 1
ATOM 779 O O . ARG A 1 98 ? -5.881 -7.354 5.180 1.00 96.88 98 ARG A O 1
ATOM 786 N N . LEU A 1 99 ? -7.091 -5.610 5.896 1.00 96.25 99 LEU A N 1
ATOM 787 C CA . LEU A 1 99 ? -6.460 -5.489 7.196 1.00 96.25 99 LEU A CA 1
ATOM 788 C C . LEU A 1 99 ? -7.530 -5.695 8.267 1.00 96.25 99 LEU A C 1
ATOM 790 O O . LEU A 1 99 ? -8.332 -4.790 8.487 1.00 96.25 99 LEU A O 1
ATOM 794 N N . PRO A 1 100 ? -7.568 -6.859 8.935 1.00 97.06 100 PRO A N 1
ATOM 795 C CA . PRO A 1 100 ? -8.440 -7.054 10.083 1.00 97.06 100 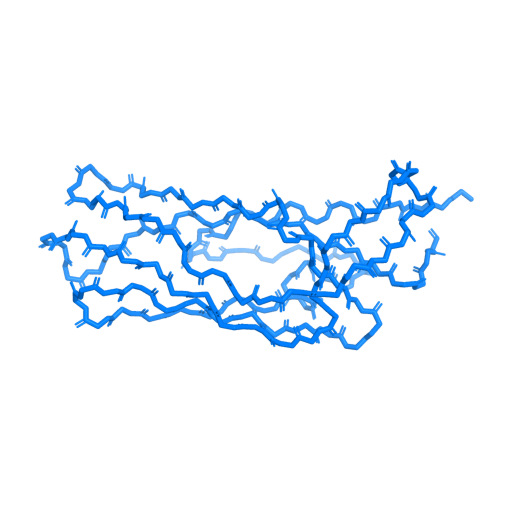PRO A CA 1
ATOM 796 C C . PRO A 1 100 ? -8.159 -5.995 11.148 1.00 97.06 100 PRO A C 1
ATOM 798 O O . PRO A 1 100 ? -6.993 -5.692 11.425 1.00 97.06 100 PRO A O 1
ATOM 801 N N . ILE A 1 101 ? -9.210 -5.437 11.741 1.00 94.44 101 ILE A N 1
ATOM 802 C CA . ILE A 1 101 ? -9.108 -4.421 12.788 1.00 94.44 101 ILE A CA 1
ATOM 803 C C . ILE A 1 101 ? -10.034 -4.752 13.957 1.00 94.44 101 ILE A C 1
ATOM 805 O O . ILE A 1 101 ? -11.144 -5.244 13.781 1.00 94.44 101 ILE A O 1
ATOM 809 N N . GLU A 1 102 ? -9.593 -4.421 15.164 1.00 93.88 102 GLU A N 1
ATOM 810 C CA . GLU A 1 102 ? -10.455 -4.310 16.339 1.00 93.88 102 GLU A CA 1
ATOM 811 C C . GLU A 1 102 ? -10.427 -2.849 16.778 1.00 93.88 102 GLU A C 1
ATOM 813 O O . GLU A 1 102 ? -9.387 -2.357 17.218 1.00 93.88 102 GLU A O 1
ATOM 818 N N . THR A 1 103 ? -11.542 -2.135 16.646 1.00 85.56 103 THR A N 1
ATOM 819 C CA . THR A 1 103 ? -11.617 -0.718 17.017 1.00 85.56 103 THR A CA 1
ATOM 820 C C . THR A 1 103 ? -12.937 -0.386 17.702 1.00 85.56 103 THR A C 1
ATOM 822 O O . THR A 1 103 ? -13.968 -1.001 17.436 1.00 85.56 103 THR A O 1
ATOM 825 N N . HIS A 1 104 ? -12.889 0.595 18.600 1.00 81.25 104 HIS A N 1
ATOM 826 C CA . HIS A 1 104 ? -14.075 1.229 19.183 1.00 81.25 104 HIS A CA 1
ATOM 827 C C . HIS A 1 104 ? -14.316 2.626 18.592 1.00 81.25 104 HIS A C 1
ATOM 829 O O . HIS A 1 104 ? -15.281 3.290 18.970 1.00 81.25 104 HIS A O 1
ATOM 835 N N . GLU A 1 105 ? -13.446 3.069 17.679 1.00 79.12 105 GLU A N 1
ATOM 836 C CA . GLU A 1 105 ? -13.556 4.358 17.015 1.00 79.12 105 GLU A CA 1
ATOM 837 C C . GLU A 1 105 ? -14.468 4.238 15.787 1.00 79.12 105 GLU A C 1
ATOM 839 O O . GLU A 1 105 ? -14.340 3.295 15.001 1.00 79.12 105 GLU A O 1
ATOM 844 N N . PRO A 1 106 ? -15.384 5.197 15.570 1.00 78.88 106 PRO A N 1
ATOM 845 C CA . PRO A 1 106 ? -16.232 5.201 14.382 1.00 78.88 106 PRO A CA 1
ATOM 846 C C . PRO A 1 106 ? -15.433 5.442 13.096 1.00 78.88 106 PRO A C 1
ATOM 848 O O . PRO A 1 106 ? -15.920 5.096 12.026 1.00 78.88 106 PRO A O 1
ATOM 851 N N . LEU A 1 107 ? -14.245 6.050 13.203 1.00 79.50 107 LEU A N 1
ATOM 852 C CA . LEU A 1 107 ? -13.317 6.330 12.109 1.00 79.50 107 LEU A CA 1
ATOM 853 C C . LEU A 1 107 ? -11.879 6.067 12.599 1.00 79.50 107 LEU A C 1
ATOM 855 O O . LEU A 1 107 ? -11.229 7.000 13.071 1.00 79.50 107 LEU A O 1
ATOM 859 N N . PRO A 1 108 ? -11.393 4.814 12.553 1.00 84.69 108 PRO A N 1
ATOM 860 C CA . PRO A 1 108 ? -10.026 4.489 12.949 1.00 84.69 108 PRO A CA 1
ATOM 861 C C . PRO A 1 108 ? -9.014 5.140 12.000 1.00 84.69 108 PRO A C 1
ATOM 863 O O . PRO A 1 108 ? -9.207 5.141 10.781 1.00 84.69 108 PRO A O 1
ATOM 866 N N . GLU A 1 109 ? -7.911 5.653 12.544 1.00 85.38 109 GLU A N 1
ATOM 867 C CA . GLU A 1 109 ? -6.836 6.235 11.740 1.00 85.38 109 GLU A CA 1
ATOM 868 C C . GLU A 1 109 ? -5.680 5.236 11.607 1.00 85.38 109 GLU A C 1
ATOM 870 O O . GLU A 1 109 ? -5.108 4.765 12.594 1.00 85.38 109 GLU A O 1
ATOM 875 N N . ILE A 1 110 ? -5.336 4.896 10.362 1.00 86.75 110 ILE A N 1
ATOM 876 C CA . ILE A 1 110 ? -4.305 3.909 10.039 1.00 86.75 110 ILE A CA 1
ATOM 877 C C . ILE A 1 110 ? -3.261 4.574 9.149 1.00 86.75 110 ILE A C 1
ATOM 879 O O . ILE A 1 110 ? -3.547 4.969 8.021 1.00 86.75 110 ILE A O 1
ATOM 883 N N . ALA A 1 111 ? -2.032 4.648 9.647 1.00 88.62 111 ALA A N 1
ATOM 884 C CA . ALA A 1 111 ? -0.881 5.031 8.855 1.00 88.62 111 ALA A CA 1
ATOM 885 C C . ALA A 1 111 ? -0.463 3.851 7.973 1.00 88.62 111 ALA A C 1
ATOM 887 O O . ALA A 1 111 ? -0.179 2.751 8.461 1.00 88.62 111 ALA A O 1
ATOM 888 N N . VAL A 1 112 ? -0.406 4.097 6.666 1.00 89.12 112 VAL A N 1
ATOM 889 C CA . VAL A 1 112 ? 0.039 3.124 5.670 1.00 89.12 112 VAL A CA 1
ATOM 890 C C . VAL A 1 112 ? 1.345 3.612 5.068 1.00 89.12 112 VAL A C 1
ATOM 892 O O . VAL A 1 112 ? 1.408 4.710 4.522 1.00 89.12 112 VAL A O 1
ATOM 895 N N . THR A 1 113 ? 2.388 2.795 5.166 1.00 88.44 113 THR A N 1
ATOM 896 C CA . THR A 1 113 ? 3.657 3.021 4.474 1.00 88.44 113 THR A CA 1
ATOM 897 C C . THR A 1 113 ? 3.791 2.007 3.358 1.00 88.44 113 THR A C 1
ATOM 899 O O . THR A 1 113 ? 3.549 0.817 3.556 1.00 88.44 113 THR A O 1
ATOM 902 N N . PHE A 1 114 ? 4.193 2.482 2.189 1.00 89.56 114 PHE A N 1
ATOM 903 C CA . PHE A 1 114 ? 4.459 1.663 1.019 1.00 89.56 114 PHE A CA 1
ATOM 904 C C . PHE A 1 114 ? 5.573 2.298 0.197 1.00 89.56 114 PHE A C 1
ATOM 906 O O . PHE A 1 114 ? 5.924 3.463 0.397 1.00 89.56 114 PHE A O 1
ATOM 913 N N . GLN A 1 115 ? 6.121 1.511 -0.721 1.00 86.38 115 GLN A N 1
ATOM 914 C CA . GLN A 1 115 ? 7.104 1.972 -1.682 1.00 86.38 115 GLN A CA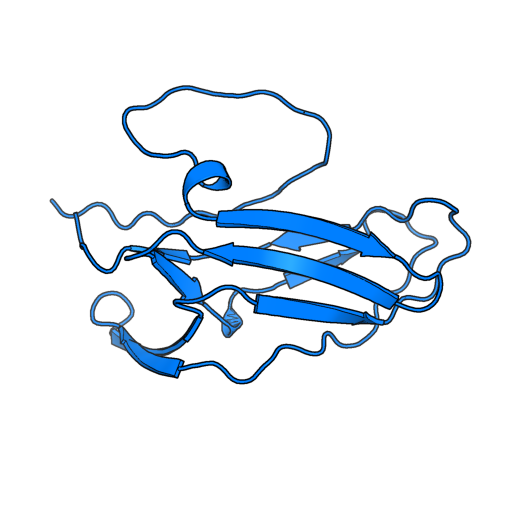 1
ATOM 915 C C . GLN A 1 115 ? 6.803 1.369 -3.044 1.00 86.38 115 GLN A C 1
ATOM 917 O O . GLN A 1 115 ? 6.499 0.178 -3.147 1.00 86.38 115 GLN A O 1
ATOM 922 N N . GLY A 1 116 ? 6.948 2.180 -4.083 1.00 86.38 116 GLY A N 1
ATOM 923 C CA . GLY A 1 116 ? 6.947 1.718 -5.460 1.00 86.38 116 GLY A CA 1
ATOM 924 C C . GLY A 1 116 ? 8.105 2.287 -6.262 1.00 86.38 116 GLY A C 1
ATOM 925 O O . GLY A 1 116 ? 8.896 3.084 -5.756 1.00 86.38 116 GLY A O 1
ATOM 926 N N . CYS A 1 117 ? 8.199 1.847 -7.509 1.00 84.38 117 CYS A N 1
ATOM 927 C CA . CYS A 1 117 ? 9.166 2.315 -8.491 1.00 84.38 117 CYS A CA 1
ATOM 928 C C . CYS A 1 117 ? 8.518 2.338 -9.889 1.00 84.38 117 CYS A C 1
ATOM 930 O O . CYS A 1 117 ? 7.417 1.818 -10.078 1.00 84.38 117 CYS A O 1
ATOM 932 N N . ALA A 1 118 ? 9.193 2.951 -10.860 1.00 83.75 118 ALA A N 1
ATOM 933 C CA . ALA A 1 118 ? 8.805 2.956 -12.267 1.00 83.75 118 ALA A CA 1
ATOM 934 C C . ALA A 1 118 ? 9.687 1.976 -13.062 1.00 83.75 118 ALA A C 1
ATOM 936 O O . ALA A 1 118 ? 10.881 1.853 -12.791 1.00 83.75 118 ALA A O 1
ATOM 937 N N . ASP A 1 119 ? 9.119 1.276 -14.048 1.00 74.19 119 ASP A N 1
ATOM 938 C CA . ASP A 1 119 ? 9.877 0.398 -14.957 1.00 74.19 119 ASP A CA 1
ATOM 939 C C . ASP A 1 1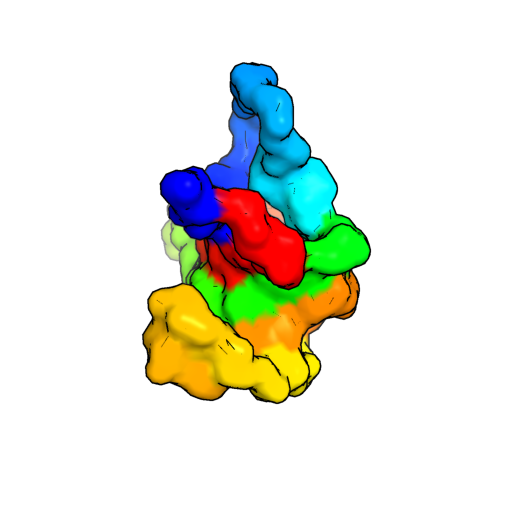19 ? 10.804 1.203 -15.875 1.00 74.19 119 ASP A C 1
ATOM 941 O O . ASP A 1 119 ? 11.894 0.751 -16.234 1.00 74.19 119 ASP A O 1
ATOM 945 N N . ALA A 1 120 ? 10.398 2.427 -16.222 1.00 64.19 120 ALA A N 1
ATOM 946 C CA . ALA A 1 120 ? 11.306 3.413 -16.772 1.00 64.19 120 ALA A CA 1
ATOM 947 C C . ALA A 1 120 ? 12.201 3.903 -15.632 1.00 64.19 120 ALA A C 1
ATOM 949 O O . ALA A 1 120 ? 11.884 4.868 -14.940 1.00 64.19 120 ALA A O 1
ATOM 950 N N . GLY A 1 121 ? 13.319 3.212 -15.424 1.00 48.75 121 GLY A N 1
ATOM 951 C CA . GLY A 1 121 ? 14.444 3.787 -14.710 1.00 48.75 121 GLY A CA 1
ATOM 952 C C . GLY A 1 121 ? 14.827 5.098 -15.386 1.00 48.75 121 GLY A C 1
ATOM 953 O O . GLY A 1 121 ? 15.436 5.076 -16.453 1.00 48.75 121 GLY A O 1
ATOM 954 N N . LEU A 1 122 ? 14.409 6.226 -14.819 1.00 40.47 122 LEU A N 1
ATOM 955 C CA . LEU A 1 122 ? 14.836 7.548 -15.275 1.00 40.47 122 LEU A CA 1
ATOM 956 C C . LEU A 1 122 ? 16.247 7.805 -14.767 1.00 40.47 122 LEU A C 1
ATOM 958 O O . LEU A 1 122 ? 16.450 7.652 -13.543 1.00 40.47 122 LEU A O 1
#

Radius of gyration: 15.28 Å; chains: 1; bounding box: 39×34×38 Å

Organism: NCBI:txid1093978

Sequence (122 aa):
MSQSVMATGLQTLLGQTTDNDFLPVEEAFQLNGYHTGEEAVLQFTVTPGHYLYRHMFRFQAVDSNTKLGNPVLPDGIIKFDPYQQAELETYPEDIEIRLPIETHEPLPEIAVTFQGCADAGL

Secondary structure (DSSP, 8-state):
--------EE--SS------SS--HHHHEEEEEEE-SSEEEEEEEE-TTEEEEGGG-EEEESSTT-EE---BPPP-EEEEETTTTEEEEEESS-EEEEEEEE-SSSS--EEEEE-EEESS--

pLDDT: mean 78.25, std 21.64, range [31.28, 97.69]

Foldseek 3Di:
DFDWPWQWDFDDPDDDDDDDPDQRPCRQWPWDWDDPQFKIKIKIAGDAQKKWFPVFKDKDFPDPFKDKDDKDWDFFDWDQDPVVRDTTGIGNGMTMIIIGMHGPDPDTDMTITITMGGNPRD

InterPro domains:
  IPR028250 Thiol:disulfide interchange protein DsbD, N-terminal domain [PF11412] (20-122)
  IPR036929 Thiol:disulfide interchange protein DsbD, N-terminal domain superfamily [G3DSA:2.60.40.1250] (10-122)
  IPR036929 Thiol:disulfide interchange protein DsbD, N-terminal domain superfamily [SSF74863] (18-122)